Protein AF-A0A1H8HRI2-F1 (afdb_monomer_lite)

Structure (mmCIF, N/CA/C/O backbone):
data_AF-A0A1H8HRI2-F1
#
_entry.id   AF-A0A1H8HRI2-F1
#
loop_
_atom_site.group_PDB
_atom_site.id
_atom_site.type_symbol
_atom_site.label_atom_id
_atom_site.label_alt_id
_atom_site.label_comp_id
_atom_site.label_asym_id
_atom_site.label_entity_id
_atom_site.label_seq_id
_atom_site.pdbx_PDB_ins_code
_atom_site.Cartn_x
_atom_site.Cartn_y
_atom_site.Cartn_z
_atom_site.occupancy
_atom_site.B_iso_or_equiv
_atom_site.auth_seq_id
_atom_site.auth_comp_id
_atom_site.auth_asym_id
_atom_site.auth_atom_id
_atom_site.pdbx_PDB_model_num
ATOM 1 N N . MET A 1 1 ? 2.006 -10.967 -2.241 1.00 57.34 1 MET A N 1
ATOM 2 C CA . MET A 1 1 ? 1.514 -10.823 -0.850 1.00 57.34 1 MET A CA 1
ATOM 3 C C . MET A 1 1 ? 2.502 -10.123 0.082 1.00 57.34 1 MET A C 1
ATOM 5 O O . MET A 1 1 ? 2.069 -9.180 0.727 1.00 57.34 1 MET A O 1
ATOM 9 N N . TRP A 1 2 ? 3.794 -10.495 0.137 1.00 72.50 2 TRP A N 1
ATOM 10 C CA . TRP A 1 2 ? 4.741 -9.899 1.109 1.00 72.50 2 TRP A CA 1
ATOM 11 C C . TRP A 1 2 ? 4.779 -8.357 1.079 1.00 72.50 2 TRP A C 1
ATOM 13 O O . TRP A 1 2 ? 4.856 -7.725 2.130 1.00 72.50 2 TRP A O 1
ATOM 23 N N . PHE A 1 3 ? 4.725 -7.740 -0.111 1.00 77.69 3 PHE A N 1
ATOM 24 C CA . PHE A 1 3 ? 4.832 -6.283 -0.242 1.00 77.69 3 PHE A CA 1
ATOM 25 C C . PHE A 1 3 ? 3.634 -5.550 0.373 1.00 77.69 3 PHE A C 1
ATOM 27 O O . PHE A 1 3 ? 3.826 -4.513 0.989 1.00 77.69 3 PHE A O 1
ATOM 34 N N . ALA A 1 4 ? 2.421 -6.112 0.281 1.00 83.06 4 ALA A N 1
ATOM 35 C CA . ALA A 1 4 ? 1.227 -5.516 0.884 1.00 83.06 4 ALA A CA 1
ATOM 36 C C . ALA A 1 4 ? 1.344 -5.435 2.413 1.00 83.06 4 ALA A C 1
ATOM 38 O O . ALA A 1 4 ? 1.007 -4.408 2.990 1.00 83.06 4 ALA A O 1
ATOM 39 N N . GLY A 1 5 ? 1.872 -6.486 3.054 1.00 83.75 5 GLY A N 1
ATOM 40 C CA . GLY A 1 5 ? 2.145 -6.484 4.495 1.00 83.75 5 GLY A CA 1
ATOM 41 C C . GLY A 1 5 ? 3.216 -5.463 4.877 1.00 83.75 5 GLY A C 1
ATOM 42 O O . GLY A 1 5 ? 2.989 -4.635 5.746 1.00 83.75 5 GLY A O 1
ATOM 43 N N . ARG A 1 6 ? 4.342 -5.424 4.149 1.00 83.50 6 ARG A N 1
ATOM 44 C CA . ARG A 1 6 ? 5.402 -4.425 4.395 1.00 83.50 6 ARG A CA 1
ATOM 45 C C . ARG A 1 6 ? 4.916 -2.989 4.192 1.00 83.50 6 ARG A C 1
ATOM 47 O O . ARG A 1 6 ? 5.294 -2.111 4.956 1.00 83.50 6 ARG A O 1
ATOM 54 N N . LEU A 1 7 ? 4.092 -2.749 3.173 1.00 83.69 7 LEU A N 1
ATOM 55 C CA . LEU A 1 7 ? 3.482 -1.447 2.921 1.00 83.69 7 LEU A CA 1
ATOM 56 C C . LEU A 1 7 ? 2.527 -1.061 4.058 1.00 83.69 7 LEU A C 1
ATOM 58 O O . LEU A 1 7 ? 2.556 0.078 4.512 1.00 83.69 7 LEU A O 1
ATOM 62 N N . LEU A 1 8 ? 1.731 -2.014 4.547 1.00 86.19 8 LEU A N 1
ATOM 63 C CA . LEU A 1 8 ? 0.866 -1.822 5.707 1.00 86.19 8 LEU A CA 1
ATOM 64 C C . LEU A 1 8 ? 1.671 -1.474 6.961 1.00 86.19 8 LEU A C 1
ATOM 66 O O . LEU A 1 8 ? 1.341 -0.497 7.626 1.00 86.19 8 LEU A O 1
ATOM 70 N N . ASP A 1 9 ? 2.745 -2.207 7.259 1.00 85.56 9 ASP A N 1
ATOM 71 C CA . ASP A 1 9 ? 3.609 -1.929 8.413 1.00 85.56 9 ASP A CA 1
ATOM 72 C C . ASP A 1 9 ? 4.249 -0.539 8.324 1.00 85.56 9 ASP A C 1
ATOM 74 O O . ASP A 1 9 ? 4.352 0.160 9.330 1.00 85.56 9 ASP A O 1
ATOM 78 N N . VAL A 1 10 ? 4.638 -0.099 7.123 1.00 84.69 10 VAL A N 1
ATOM 79 C CA . VAL A 1 10 ? 5.185 1.250 6.916 1.00 84.69 10 VAL A CA 1
ATOM 80 C C . VAL A 1 10 ? 4.112 2.316 7.126 1.00 84.69 10 VAL A C 1
ATOM 82 O O . VAL A 1 10 ? 4.313 3.239 7.911 1.00 84.69 10 VAL A O 1
ATOM 85 N N . LEU A 1 11 ? 2.946 2.184 6.488 1.00 82.69 11 LEU A N 1
ATOM 86 C CA . LEU A 1 11 ? 1.858 3.164 6.610 1.00 82.69 11 LEU A CA 1
ATOM 87 C C . LEU A 1 11 ? 1.283 3.233 8.032 1.00 82.69 11 LEU A C 1
ATOM 89 O O . LEU A 1 11 ? 0.846 4.290 8.475 1.00 82.69 11 LEU A O 1
ATOM 93 N N . THR A 1 12 ? 1.331 2.127 8.772 1.00 81.75 12 THR A N 1
ATOM 94 C CA . THR A 1 12 ? 0.892 2.060 10.175 1.00 81.75 12 THR A CA 1
ATOM 95 C C . THR A 1 12 ? 2.003 2.426 11.161 1.00 81.75 12 THR A C 1
ATOM 97 O O . THR A 1 12 ? 1.779 2.410 12.368 1.00 81.75 12 THR A O 1
ATOM 100 N N . GLY A 1 13 ? 3.193 2.803 10.674 1.00 79.69 13 GLY A N 1
ATOM 101 C CA . GLY A 1 13 ? 4.327 3.233 11.498 1.00 79.69 13 GLY A CA 1
ATOM 102 C C . GLY A 1 13 ? 5.025 2.111 12.275 1.00 79.69 13 GLY A C 1
ATOM 103 O O . GLY A 1 13 ? 5.878 2.399 13.109 1.00 79.69 13 GLY A O 1
ATOM 104 N N . ARG A 1 14 ? 4.693 0.842 12.012 1.00 81.38 14 ARG A N 1
ATOM 105 C CA . ARG A 1 14 ? 5.326 -0.340 12.626 1.00 81.38 14 ARG A CA 1
ATOM 106 C C . ARG A 1 14 ? 6.715 -0.624 12.062 1.00 81.38 14 ARG A C 1
ATOM 108 O O . ARG A 1 14 ? 7.537 -1.238 12.736 1.00 81.38 14 ARG A O 1
ATOM 115 N N . GLN A 1 15 ? 6.981 -0.185 10.834 1.00 82.12 15 GLN A N 1
ATOM 116 C CA . GLN A 1 15 ? 8.301 -0.244 10.218 1.00 82.12 15 GLN A CA 1
ATOM 117 C C . GLN A 1 15 ? 8.694 1.108 9.624 1.00 82.12 15 GLN A C 1
ATOM 119 O O . GLN A 1 15 ? 7.842 1.813 9.082 1.00 82.12 15 GLN A O 1
ATOM 124 N N . PRO A 1 16 ? 9.992 1.447 9.627 1.00 78.12 16 PRO A N 1
ATOM 125 C CA . PRO A 1 16 ? 10.462 2.625 8.929 1.00 78.12 16 PRO A CA 1
ATOM 126 C C . PRO A 1 16 ? 10.389 2.417 7.412 1.00 78.12 16 PRO A C 1
ATOM 128 O O . PRO A 1 16 ? 10.632 1.327 6.881 1.00 78.12 16 PRO A O 1
ATOM 131 N N . LEU A 1 17 ? 10.099 3.508 6.707 1.00 75.94 17 LEU A N 1
ATOM 132 C CA . LEU A 1 17 ? 10.003 3.554 5.247 1.00 75.94 17 LEU A CA 1
ATOM 133 C C . LEU A 1 17 ? 11.339 3.170 4.571 1.00 75.94 17 LEU A C 1
ATOM 135 O O . LEU A 1 17 ? 11.344 2.585 3.488 1.00 75.94 17 LEU A O 1
ATOM 139 N N . THR A 1 18 ? 12.465 3.359 5.269 1.00 75.00 18 THR A N 1
ATOM 140 C CA . THR A 1 18 ? 13.811 2.936 4.844 1.00 75.00 18 THR A CA 1
ATOM 141 C C . THR A 1 18 ? 13.930 1.432 4.587 1.00 75.00 18 THR A C 1
ATOM 143 O O . THR A 1 18 ? 14.742 1.018 3.767 1.00 75.00 18 THR A O 1
ATOM 146 N N . CYS A 1 19 ? 13.086 0.586 5.189 1.00 74.25 19 CYS A N 1
ATOM 147 C CA . CYS A 1 19 ? 13.065 -0.850 4.886 1.00 74.25 19 CYS A CA 1
ATOM 148 C C . CYS A 1 19 ? 12.565 -1.186 3.469 1.00 74.25 19 CYS A C 1
ATOM 150 O O . CYS A 1 19 ? 12.681 -2.340 3.036 1.00 74.25 19 CYS A O 1
ATOM 152 N N . LEU A 1 20 ? 11.950 -0.219 2.782 1.00 73.44 20 LEU A N 1
ATOM 153 C CA . LEU A 1 20 ? 11.530 -0.315 1.385 1.00 73.44 20 LEU A CA 1
ATOM 154 C C . LEU A 1 20 ? 12.501 0.399 0.429 1.00 73.44 20 LEU A C 1
ATOM 156 O O . LEU A 1 20 ? 12.337 0.281 -0.788 1.00 73.44 20 LEU A O 1
ATOM 160 N N . ALA A 1 21 ? 13.536 1.067 0.953 1.00 68.44 21 ALA A N 1
ATOM 161 C CA . ALA A 1 21 ? 14.587 1.673 0.143 1.00 68.44 21 ALA A CA 1
ATOM 162 C C . ALA A 1 21 ? 15.272 0.603 -0.731 1.00 68.44 21 ALA A C 1
ATOM 164 O O . ALA A 1 21 ? 15.571 -0.503 -0.276 1.00 68.44 21 ALA A O 1
ATOM 165 N N . GLY A 1 22 ? 15.440 0.901 -2.022 1.00 66.75 22 GLY A N 1
ATOM 166 C CA . GLY A 1 22 ? 15.994 -0.027 -3.019 1.00 66.75 22 GLY A CA 1
ATOM 167 C C . GLY A 1 22 ? 15.001 -1.038 -3.616 1.00 66.75 22 GLY A C 1
ATOM 168 O O . GLY A 1 22 ? 15.347 -1.739 -4.567 1.00 66.75 22 GLY A O 1
ATOM 169 N N . ARG A 1 23 ? 13.758 -1.113 -3.111 1.00 70.62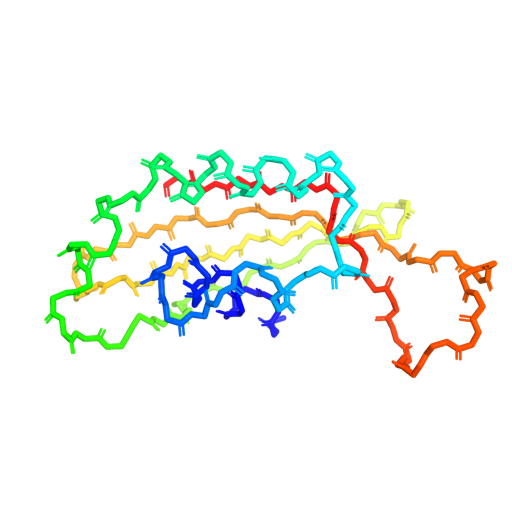 23 ARG A N 1
ATOM 170 C CA . ARG A 1 23 ? 12.661 -1.916 -3.705 1.00 70.62 23 ARG A CA 1
ATOM 171 C C . ARG A 1 23 ? 11.550 -1.065 -4.318 1.00 70.62 23 ARG A C 1
ATOM 173 O O . ARG A 1 23 ? 10.607 -1.602 -4.892 1.00 70.62 23 ARG A O 1
ATOM 180 N N . VAL A 1 24 ? 11.642 0.247 -4.172 1.00 68.44 24 VAL A N 1
ATOM 181 C CA . VAL A 1 24 ? 10.688 1.239 -4.664 1.00 68.44 24 VAL A CA 1
ATOM 182 C C . VAL A 1 24 ? 11.498 2.228 -5.500 1.00 68.44 24 VAL A C 1
ATOM 184 O O . VAL A 1 24 ? 12.56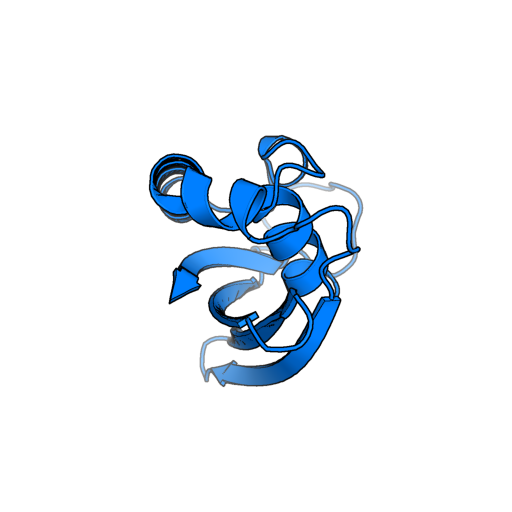6 2.642 -5.052 1.00 68.44 24 VAL A O 1
ATOM 187 N N . ARG A 1 25 ? 11.049 2.536 -6.722 1.00 73.25 25 ARG A N 1
ATOM 188 C CA . ARG A 1 25 ? 11.683 3.566 -7.564 1.00 73.25 25 ARG A CA 1
ATOM 189 C C . ARG A 1 25 ? 11.466 4.950 -6.954 1.00 73.25 25 ARG A C 1
ATOM 191 O O . ARG A 1 25 ? 10.482 5.132 -6.241 1.00 73.25 25 ARG A O 1
ATOM 198 N N . ASP A 1 26 ? 12.349 5.901 -7.241 1.00 70.62 26 ASP A N 1
ATOM 199 C CA . ASP A 1 26 ? 12.343 7.233 -6.620 1.00 70.62 26 ASP A CA 1
ATOM 200 C C . ASP A 1 26 ? 10.977 7.933 -6.690 1.00 70.62 26 ASP A C 1
ATOM 202 O O . ASP A 1 26 ? 10.500 8.463 -5.685 1.00 70.62 26 ASP A O 1
ATOM 206 N N . GLU A 1 27 ? 10.268 7.835 -7.817 1.00 71.88 27 GLU A N 1
ATOM 207 C CA . GLU A 1 27 ? 8.956 8.469 -7.993 1.00 71.88 27 GLU A CA 1
ATOM 208 C C . GLU A 1 27 ? 7.887 7.835 -7.084 1.00 71.88 27 GLU A C 1
ATOM 210 O O . GLU A 1 27 ? 7.067 8.510 -6.454 1.00 71.88 27 GLU A O 1
ATOM 215 N N . ALA A 1 28 ? 7.926 6.510 -6.953 1.00 76.00 28 ALA A N 1
ATOM 216 C CA . ALA A 1 28 ? 7.042 5.767 -6.063 1.00 76.00 28 ALA A CA 1
ATOM 217 C C . ALA A 1 28 ? 7.427 5.934 -4.591 1.00 76.00 28 ALA A C 1
ATOM 219 O O . ALA A 1 28 ? 6.563 5.848 -3.717 1.00 76.00 28 ALA A O 1
ATOM 220 N N . TYR A 1 29 ? 8.708 6.171 -4.311 1.00 77.62 29 TYR A N 1
ATOM 221 C CA . TYR A 1 29 ? 9.226 6.395 -2.970 1.00 77.62 29 TYR A CA 1
ATOM 222 C C . TYR A 1 29 ? 8.770 7.754 -2.449 1.00 77.62 29 TYR A C 1
ATOM 224 O O . TYR A 1 29 ? 8.256 7.834 -1.333 1.00 77.62 29 TYR A O 1
ATOM 232 N N . GLN A 1 30 ? 8.848 8.797 -3.280 1.00 76.50 30 GLN A N 1
ATOM 233 C CA . GLN A 1 30 ? 8.290 10.105 -2.952 1.00 76.50 30 GLN A CA 1
ATOM 234 C C . GLN A 1 30 ? 6.779 10.014 -2.712 1.00 76.50 30 GLN A C 1
ATOM 236 O O . GLN A 1 30 ? 6.284 10.504 -1.696 1.00 76.50 30 GLN A O 1
ATOM 241 N N . ARG A 1 31 ? 6.041 9.297 -3.571 1.00 81.06 31 ARG A N 1
ATOM 242 C CA . ARG A 1 31 ? 4.600 9.110 -3.360 1.00 81.06 31 ARG A CA 1
ATOM 243 C C . ARG A 1 31 ? 4.288 8.333 -2.082 1.00 81.06 31 ARG A C 1
ATOM 245 O O . ARG A 1 31 ? 3.316 8.638 -1.391 1.00 81.06 31 ARG A O 1
ATOM 252 N N . LEU A 1 32 ? 5.105 7.337 -1.750 1.00 81.94 32 LEU A N 1
ATOM 253 C CA . LEU A 1 32 ? 4.987 6.599 -0.499 1.00 81.94 32 LEU A CA 1
ATOM 254 C C . LEU A 1 32 ? 5.250 7.500 0.709 1.00 81.94 32 LEU A C 1
ATOM 256 O O . LEU A 1 32 ? 4.535 7.392 1.702 1.00 81.94 32 LEU A O 1
ATOM 260 N N . TRP A 1 33 ? 6.244 8.382 0.621 1.00 81.56 33 TRP A N 1
ATOM 261 C CA . TRP A 1 33 ? 6.557 9.361 1.657 1.00 81.56 33 TRP A CA 1
ATOM 262 C C . TRP A 1 33 ? 5.397 10.333 1.882 1.00 81.56 33 TRP A C 1
ATOM 264 O O . TRP A 1 33 ? 4.974 10.528 3.020 1.00 81.56 33 TRP A O 1
ATOM 274 N N . GLU A 1 34 ? 4.824 10.873 0.805 1.00 82.19 34 GLU A N 1
ATOM 275 C CA . GLU A 1 34 ? 3.633 11.727 0.860 1.00 82.19 34 GLU A CA 1
ATOM 276 C C . GLU A 1 34 ? 2.445 11.006 1.500 1.00 82.19 34 GLU A C 1
ATOM 278 O O . GLU A 1 34 ? 1.788 11.559 2.378 1.00 82.19 34 GLU A O 1
ATOM 283 N N . LEU A 1 35 ? 2.179 9.756 1.104 1.00 80.88 35 LEU A N 1
ATOM 284 C CA . LEU A 1 35 ? 1.120 8.949 1.712 1.00 80.88 35 LEU A CA 1
ATOM 285 C C . LEU A 1 35 ? 1.403 8.691 3.190 1.00 80.88 35 LEU A C 1
ATOM 287 O O . LEU A 1 35 ? 0.517 8.844 4.016 1.00 80.88 35 LEU A O 1
ATOM 291 N N . HIS A 1 36 ? 2.630 8.335 3.545 1.00 79.44 36 HIS A N 1
ATOM 292 C CA . HIS A 1 36 ? 3.016 8.108 4.931 1.00 79.44 36 HIS A CA 1
ATOM 293 C C . HIS A 1 36 ? 2.850 9.370 5.795 1.00 79.44 36 HIS A C 1
ATOM 295 O O . HIS A 1 36 ? 2.370 9.272 6.922 1.00 79.44 36 HIS A O 1
ATOM 301 N N . ALA A 1 37 ? 3.186 10.550 5.265 1.00 79.31 37 ALA A N 1
ATOM 302 C CA . ALA A 1 37 ? 2.977 11.830 5.939 1.00 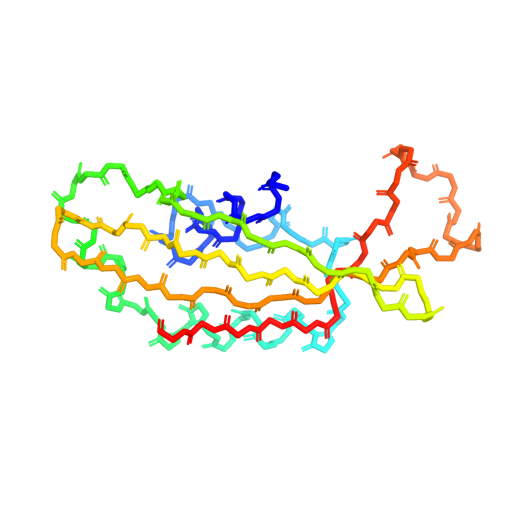79.31 37 ALA A CA 1
ATOM 303 C C . ALA A 1 37 ? 1.485 12.202 6.037 1.00 79.31 37 ALA A C 1
ATOM 305 O O . ALA A 1 37 ? 1.027 12.651 7.083 1.00 79.31 37 ALA A O 1
ATOM 306 N N . ALA A 1 38 ? 0.711 11.969 4.975 1.00 77.25 38 ALA A N 1
ATOM 307 C CA . ALA A 1 38 ? -0.718 12.276 4.929 1.00 77.25 38 ALA A CA 1
ATOM 308 C C . ALA A 1 38 ? -1.589 11.294 5.734 1.00 77.25 38 ALA A C 1
ATOM 310 O O . ALA A 1 38 ? -2.737 11.611 6.041 1.00 77.25 38 ALA A O 1
ATOM 311 N N . ARG A 1 39 ? -1.079 10.095 6.047 1.00 73.94 39 ARG A N 1
ATOM 312 C CA . ARG A 1 39 ? -1.814 9.013 6.726 1.00 73.94 39 ARG A CA 1
ATOM 313 C C . ARG A 1 39 ? -1.447 8.851 8.200 1.00 73.94 39 ARG A C 1
ATOM 315 O O . ARG A 1 39 ? -1.485 7.750 8.747 1.00 73.94 39 ARG A O 1
ATOM 322 N N . GLU A 1 40 ? -1.138 9.953 8.877 1.00 69.38 40 GLU A N 1
ATOM 323 C CA . GLU A 1 40 ? -0.970 9.961 10.335 1.00 69.38 40 GLU A CA 1
ATOM 324 C C . GLU A 1 40 ? -2.222 9.417 11.062 1.00 69.38 40 GLU A C 1
ATOM 326 O O . GLU A 1 40 ? -2.124 8.791 12.120 1.00 69.38 40 GLU A O 1
ATOM 331 N N . ASP A 1 41 ? -3.403 9.578 10.457 1.00 74.56 41 ASP A N 1
ATOM 332 C CA . ASP A 1 41 ? -4.679 9.065 10.954 1.00 74.56 41 ASP A CA 1
ATOM 333 C C . ASP A 1 41 ? -4.733 7.531 11.009 1.00 74.56 41 ASP A C 1
ATOM 335 O O . ASP A 1 41 ? -5.356 6.981 11.918 1.00 74.56 41 ASP A O 1
ATOM 339 N N . TRP A 1 42 ? -4.044 6.826 10.106 1.00 79.44 42 TRP A N 1
ATOM 340 C CA . TRP A 1 42 ? -4.010 5.360 10.108 1.00 79.44 42 TRP A CA 1
ATOM 341 C C . TRP A 1 42 ? -3.335 4.832 11.369 1.00 79.44 42 TRP A C 1
ATOM 343 O O . TRP A 1 42 ? -3.824 3.884 11.975 1.00 79.44 42 TRP A O 1
ATOM 353 N N . ARG A 1 43 ? -2.265 5.488 11.828 1.00 75.06 43 ARG A N 1
ATOM 354 C CA . ARG A 1 43 ? -1.590 5.134 13.087 1.00 75.06 43 ARG A CA 1
ATOM 355 C C . ARG A 1 43 ? -2.513 5.287 14.291 1.00 75.06 43 ARG A C 1
ATOM 357 O O . ARG A 1 43 ? -2.473 4.459 15.191 1.00 75.06 43 ARG A O 1
ATOM 364 N N . ARG A 1 44 ? -3.373 6.313 14.292 1.00 76.12 44 ARG A N 1
ATOM 365 C CA . ARG A 1 44 ? -4.383 6.518 15.347 1.00 76.12 44 ARG A CA 1
ATOM 366 C C . ARG A 1 44 ? -5.530 5.508 15.261 1.00 76.12 44 ARG A C 1
ATOM 368 O O . ARG A 1 44 ? -6.107 5.149 16.283 1.00 76.12 44 ARG A O 1
ATOM 375 N N . GLN A 1 45 ? -5.877 5.068 14.050 1.00 78.06 45 GLN A N 1
ATOM 376 C CA . GLN A 1 45 ? -6.926 4.071 13.802 1.00 78.06 45 GLN A CA 1
ATOM 377 C C . GLN A 1 45 ? -6.499 2.664 14.234 1.00 78.06 45 GLN A C 1
ATOM 379 O O . GLN A 1 45 ? -7.342 1.867 14.632 1.00 78.06 45 GLN A O 1
ATOM 384 N N . VAL A 1 46 ? -5.197 2.375 14.227 1.00 77.31 46 VAL A N 1
ATOM 385 C CA . VAL A 1 46 ? -4.620 1.162 14.809 1.00 77.31 46 VAL A CA 1
ATOM 386 C C . VAL A 1 46 ? -4.630 1.306 16.342 1.00 77.31 46 VAL A C 1
ATOM 388 O O . VAL A 1 46 ? -3.622 1.638 16.962 1.00 77.31 46 VAL A O 1
ATOM 391 N N . ARG A 1 47 ? -5.796 1.103 16.977 1.00 71.19 47 ARG A N 1
ATOM 392 C CA . ARG A 1 47 ? -6.022 1.224 18.438 1.00 71.19 47 ARG A CA 1
ATOM 393 C C . ARG A 1 47 ? -5.351 0.096 19.244 1.00 71.19 47 ARG A C 1
ATOM 395 O O . ARG A 1 47 ? -6.010 -0.654 19.957 1.00 71.19 47 ARG A O 1
ATOM 402 N N . GLY A 1 48 ? -4.042 -0.088 19.080 1.00 70.31 48 GLY A N 1
ATOM 403 C CA . GLY A 1 48 ? -3.274 -1.161 19.722 1.00 70.31 48 GLY A CA 1
ATOM 404 C C . GLY A 1 48 ? -3.519 -2.561 19.144 1.00 70.31 48 GLY A C 1
ATOM 405 O O . GLY A 1 48 ? -2.952 -3.533 19.638 1.00 70.31 48 GLY A O 1
ATOM 406 N N . ARG A 1 49 ? -4.332 -2.687 18.089 1.00 75.50 49 ARG A N 1
ATOM 407 C CA . ARG A 1 49 ? -4.499 -3.940 17.342 1.00 75.50 49 ARG A CA 1
ATOM 408 C C . ARG A 1 49 ? -3.437 -4.082 16.265 1.00 75.50 49 ARG A C 1
ATOM 410 O O . ARG A 1 49 ? -2.901 -3.099 15.776 1.00 75.50 49 ARG A O 1
ATOM 417 N N . THR A 1 50 ? -3.132 -5.314 15.877 1.00 81.81 50 THR A N 1
ATOM 418 C CA . THR A 1 50 ? -2.204 -5.556 14.770 1.00 81.81 50 THR A CA 1
ATOM 419 C C . THR A 1 50 ? -2.967 -5.447 13.449 1.00 81.81 50 THR A C 1
ATOM 421 O O . THR A 1 50 ? -3.871 -6.255 13.218 1.00 81.81 50 THR A O 1
ATOM 424 N N . PRO A 1 51 ? -2.634 -4.476 12.582 1.00 86.12 51 PRO A N 1
ATOM 425 C CA . PRO A 1 51 ? -3.272 -4.344 11.284 1.00 86.12 51 PRO A CA 1
ATOM 426 C C . PRO A 1 51 ? -2.905 -5.549 10.410 1.00 86.12 51 PRO A C 1
ATOM 428 O O . PRO A 1 51 ? -1.781 -6.051 10.470 1.00 86.12 51 PRO A O 1
ATOM 431 N N . TYR A 1 52 ? -3.843 -6.028 9.595 1.00 87.81 52 TYR A N 1
ATOM 432 C CA . TYR A 1 52 ? -3.631 -7.219 8.767 1.00 87.81 52 TYR A CA 1
ATOM 433 C C . TYR A 1 52 ? -4.212 -7.065 7.362 1.00 87.81 52 TYR A C 1
ATOM 435 O O . TYR A 1 52 ? -5.099 -6.254 7.099 1.00 87.81 52 TYR A O 1
ATOM 443 N N . VAL A 1 53 ? -3.698 -7.857 6.421 1.00 89.25 53 VAL A N 1
ATOM 444 C CA . VAL A 1 53 ? -4.207 -7.885 5.046 1.00 89.25 53 VAL A CA 1
ATOM 445 C C . VAL A 1 53 ? -5.455 -8.765 5.009 1.00 89.25 53 VAL A C 1
ATOM 447 O O . VAL A 1 53 ? -5.356 -9.981 5.137 1.00 89.25 53 VAL A O 1
ATOM 450 N N . TYR A 1 54 ? -6.622 -8.154 4.815 1.00 89.81 54 TYR A N 1
ATOM 451 C CA . TYR A 1 54 ? -7.905 -8.853 4.727 1.00 89.81 54 TYR A CA 1
ATOM 452 C C . TYR A 1 54 ? -8.088 -9.540 3.369 1.00 89.81 54 TYR A C 1
ATOM 454 O O . TYR A 1 54 ? -8.501 -10.695 3.281 1.00 89.81 54 TYR A O 1
ATOM 462 N N . ARG A 1 55 ? -7.755 -8.839 2.280 1.00 90.00 55 ARG A N 1
ATOM 463 C CA . ARG A 1 55 ? -7.866 -9.376 0.918 1.00 90.00 55 ARG A CA 1
ATOM 464 C C . ARG A 1 55 ? -6.716 -8.877 0.069 1.00 90.00 55 ARG A C 1
ATOM 466 O O . ARG A 1 55 ? -6.352 -7.715 0.155 1.00 90.00 55 ARG A O 1
ATOM 473 N N . CYS A 1 56 ? -6.168 -9.721 -0.793 1.00 90.94 56 CYS A N 1
ATOM 474 C CA . CYS A 1 56 ? -5.144 -9.318 -1.750 1.00 90.94 56 CYS A CA 1
ATOM 475 C C . CYS A 1 56 ? -5.482 -9.898 -3.119 1.00 90.94 56 CYS A C 1
ATOM 477 O O . CYS A 1 56 ? -5.766 -11.089 -3.237 1.00 90.94 56 CYS A O 1
ATOM 479 N N . ARG A 1 57 ? -5.473 -9.051 -4.142 1.00 89.38 57 ARG A N 1
ATOM 480 C CA . ARG A 1 57 ? -5.640 -9.422 -5.545 1.00 89.38 57 ARG A CA 1
ATOM 481 C C . ARG A 1 57 ? -4.475 -8.851 -6.328 1.00 89.38 57 ARG A C 1
ATOM 483 O O . ARG A 1 57 ? -4.012 -7.756 -6.026 1.00 89.38 57 ARG A O 1
ATOM 490 N N 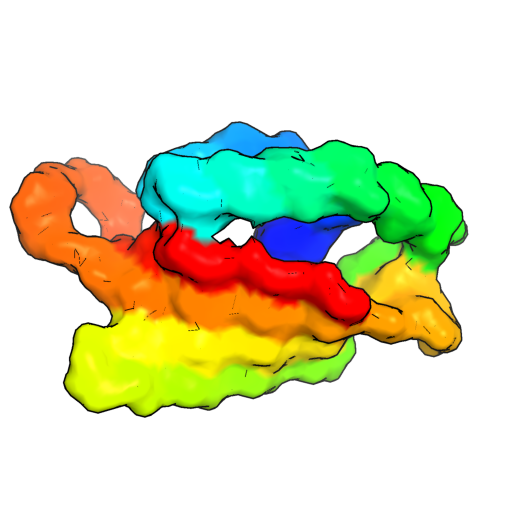. PHE A 1 58 ? -4.004 -9.594 -7.314 1.00 86.81 58 PHE A N 1
ATOM 491 C CA . PHE A 1 58 ? -2.977 -9.123 -8.227 1.00 86.81 58 PHE A CA 1
ATOM 492 C C . PHE A 1 58 ? -3.363 -9.463 -9.660 1.00 86.81 58 PHE A C 1
ATOM 494 O O . PHE A 1 58 ? -4.009 -10.480 -9.911 1.00 86.81 58 PHE A O 1
ATOM 501 N N . PHE A 1 59 ? -2.952 -8.609 -10.583 1.00 87.06 59 PHE A N 1
ATOM 502 C CA . PHE A 1 59 ? -3.155 -8.745 -12.011 1.00 87.06 59 PHE A CA 1
ATOM 503 C C . PHE A 1 59 ? -1.818 -8.536 -12.724 1.00 87.06 59 PHE A C 1
ATOM 505 O O . PHE A 1 59 ? -1.064 -7.624 -12.388 1.00 87.06 59 PHE A O 1
ATOM 512 N N . ARG A 1 60 ? -1.494 -9.408 -13.682 1.00 85.12 60 ARG A N 1
ATOM 513 C CA . ARG A 1 60 ? -0.283 -9.285 -14.504 1.00 85.12 60 ARG A CA 1
ATOM 514 C C . ARG A 1 60 ? -0.639 -8.524 -15.772 1.00 85.12 60 ARG A C 1
ATOM 516 O O . ARG A 1 60 ? -1.468 -8.978 -16.550 1.00 85.12 60 ARG A O 1
ATOM 523 N N . THR A 1 61 ? -0.003 -7.382 -15.968 1.00 84.44 61 THR A N 1
ATOM 524 C CA . THR A 1 61 ? -0.116 -6.584 -17.191 1.00 84.44 61 THR A CA 1
ATOM 525 C C . THR A 1 61 ? 0.698 -7.217 -18.326 1.00 84.44 61 THR A C 1
ATOM 527 O O . THR A 1 61 ? 1.634 -7.983 -18.078 1.00 84.44 61 THR A O 1
ATOM 530 N N . ALA A 1 62 ? 0.377 -6.868 -19.576 1.00 73.69 62 ALA A N 1
ATOM 531 C CA . ALA A 1 62 ? 1.088 -7.365 -20.759 1.00 73.69 62 ALA A CA 1
ATOM 532 C C . ALA A 1 62 ? 2.591 -7.012 -20.759 1.00 73.69 62 ALA A C 1
ATOM 534 O O . ALA A 1 62 ? 3.401 -7.784 -21.257 1.00 73.69 62 ALA A O 1
ATOM 535 N N . GLY A 1 63 ? 2.975 -5.894 -20.129 1.00 73.12 63 GLY A N 1
ATOM 536 C CA . GLY A 1 63 ? 4.374 -5.482 -19.950 1.00 73.12 63 GLY A CA 1
ATOM 537 C C . GLY A 1 63 ? 5.107 -6.196 -18.808 1.00 73.12 63 GLY A C 1
ATOM 538 O O . GLY A 1 63 ? 6.181 -5.766 -18.406 1.00 73.12 63 GLY A O 1
ATOM 539 N N . GLY A 1 64 ? 4.518 -7.240 -18.219 1.00 79.06 64 GLY A N 1
ATOM 540 C CA . GLY A 1 64 ? 5.126 -8.001 -17.126 1.00 79.06 64 GLY A CA 1
ATOM 541 C C . GLY A 1 64 ? 5.020 -7.345 -15.747 1.00 79.06 64 GLY A C 1
ATOM 542 O O . GLY A 1 64 ? 5.392 -7.979 -14.760 1.00 79.06 64 GLY A O 1
ATOM 543 N N . ALA A 1 65 ? 4.469 -6.130 -15.645 1.00 83.81 65 ALA A N 1
ATOM 544 C CA . ALA A 1 65 ? 4.189 -5.486 -14.365 1.00 83.81 65 ALA A CA 1
ATOM 545 C C . ALA A 1 65 ? 3.026 -6.174 -13.634 1.00 83.81 65 ALA A C 1
ATOM 547 O O . ALA A 1 65 ? 2.073 -6.648 -14.254 1.00 83.81 65 ALA A O 1
ATOM 548 N N . LEU A 1 66 ? 3.091 -6.198 -12.310 1.00 85.75 66 LEU A N 1
ATOM 549 C CA . LEU A 1 66 ? 2.067 -6.686 -11.399 1.00 85.75 66 LEU A CA 1
ATOM 550 C C . LEU A 1 66 ? 1.326 -5.504 -10.779 1.00 85.75 66 LEU A C 1
ATOM 552 O O . LEU A 1 66 ? 1.885 -4.777 -9.961 1.00 85.75 66 LEU A O 1
ATOM 556 N N . GLU A 1 67 ? 0.052 -5.352 -11.107 1.00 88.69 67 GLU A N 1
ATOM 557 C CA . GLU A 1 67 ? -0.845 -4.451 -10.390 1.00 88.69 67 GLU A CA 1
ATOM 558 C C . GLU A 1 67 ? -1.481 -5.205 -9.233 1.00 88.69 67 GLU A C 1
ATOM 560 O O . GLU A 1 67 ? -2.074 -6.267 -9.411 1.00 88.69 67 GLU A O 1
ATOM 565 N N . VAL A 1 68 ? -1.325 -4.686 -8.024 1.00 89.44 68 VAL A N 1
ATOM 566 C CA . VAL A 1 68 ? -1.786 -5.344 -6.808 1.00 89.44 68 VAL A CA 1
ATOM 567 C C . VAL A 1 68 ? -2.740 -4.420 -6.081 1.00 89.44 68 VAL A C 1
ATOM 569 O O . VAL A 1 68 ? -2.436 -3.257 -5.834 1.00 89.44 68 VAL A O 1
ATOM 572 N N . THR A 1 69 ? -3.884 -4.963 -5.686 1.00 89.81 69 THR A N 1
ATOM 573 C CA . THR A 1 69 ? -4.838 -4.303 -4.802 1.00 89.81 69 THR A CA 1
ATOM 574 C C . THR A 1 69 ? -4.983 -5.131 -3.537 1.00 89.81 69 THR A C 1
ATOM 576 O O . THR A 1 69 ? -5.325 -6.314 -3.581 1.00 89.81 69 THR A O 1
ATOM 579 N N . ALA A 1 70 ? -4.713 -4.522 -2.392 1.00 90.25 70 ALA A N 1
ATOM 580 C CA . ALA A 1 70 ? -4.860 -5.140 -1.089 1.00 90.25 70 ALA A CA 1
ATOM 581 C C . ALA A 1 70 ? -5.855 -4.346 -0.245 1.00 90.25 70 ALA A C 1
ATOM 583 O O . ALA A 1 70 ? -5.724 -3.141 -0.104 1.00 90.25 70 ALA A O 1
ATOM 584 N N . VAL A 1 71 ? -6.838 -5.022 0.334 1.00 91.25 71 VAL A N 1
ATOM 585 C CA . VAL A 1 71 ? -7.675 -4.467 1.393 1.00 91.25 71 VAL A CA 1
ATOM 586 C C . VAL A 1 71 ? -7.029 -4.839 2.717 1.00 91.25 71 VAL A C 1
ATOM 588 O O . VAL A 1 71 ? -6.768 -6.018 2.971 1.00 91.25 71 VAL A O 1
ATOM 591 N N . VAL A 1 72 ? -6.753 -3.840 3.540 1.00 89.75 72 VAL A N 1
ATOM 5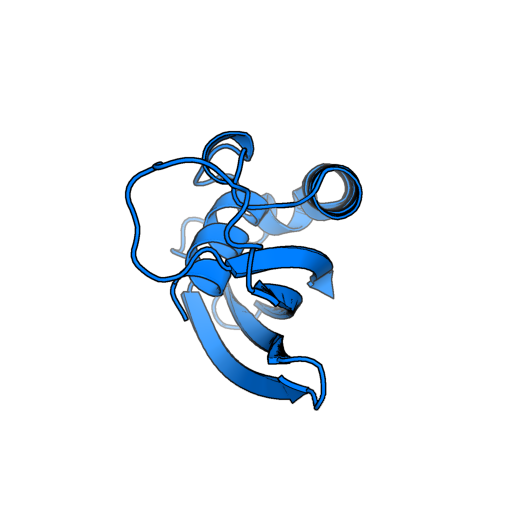92 C CA . VAL A 1 72 ? -6.134 -3.977 4.857 1.00 89.75 72 VAL A CA 1
ATOM 593 C C . VAL A 1 72 ? -7.126 -3.561 5.929 1.00 89.75 72 VAL A C 1
ATOM 595 O O . VAL A 1 72 ? -7.859 -2.590 5.755 1.00 89.75 72 VAL A O 1
ATOM 598 N N . ALA A 1 73 ? -7.161 -4.312 7.019 1.00 89.69 73 ALA A N 1
ATOM 599 C CA . ALA A 1 73 ? -7.911 -3.971 8.213 1.00 89.69 73 ALA A CA 1
ATOM 600 C C . ALA A 1 73 ? -6.959 -3.279 9.193 1.00 89.69 73 ALA A C 1
ATOM 602 O O . ALA A 1 73 ? -5.918 -3.838 9.547 1.00 89.69 73 ALA A O 1
ATOM 603 N N . LEU A 1 74 ? -7.302 -2.058 9.595 1.00 86.06 74 LEU A N 1
ATOM 604 C CA . LEU A 1 74 ? -6.604 -1.313 10.645 1.00 86.06 74 LEU A CA 1
ATOM 605 C C . LEU A 1 74 ? -7.198 -1.618 12.029 1.00 86.06 74 LEU A C 1
ATOM 607 O O . LEU A 1 74 ? -6.465 -1.663 13.014 1.00 86.06 74 LEU A O 1
ATOM 611 N N . ASP A 1 75 ? -8.509 -1.869 12.075 1.00 84.25 75 ASP A N 1
ATOM 612 C CA . ASP A 1 75 ? -9.292 -2.279 13.248 1.00 84.25 75 ASP A CA 1
ATOM 613 C C . ASP A 1 75 ? -10.440 -3.216 12.794 1.00 84.25 75 ASP A C 1
ATOM 615 O O . ASP A 1 75 ? -10.503 -3.575 11.616 1.00 84.25 75 ASP A O 1
ATOM 619 N N . GLN A 1 76 ? -11.345 -3.624 13.692 1.00 80.19 76 GLN A N 1
ATOM 620 C CA . GLN A 1 76 ? -12.451 -4.557 13.404 1.00 80.19 76 GLN A CA 1
ATOM 621 C C . GLN A 1 76 ? -13.376 -4.075 12.283 1.00 80.19 76 GLN A C 1
ATOM 623 O O . GLN A 1 76 ? -13.750 -4.877 11.432 1.00 80.19 76 GLN A O 1
ATOM 628 N N . ASP A 1 77 ? -13.661 -2.772 12.247 1.00 83.19 77 ASP A N 1
ATOM 629 C CA . ASP A 1 77 ? -14.589 -2.161 11.286 1.00 83.19 77 ASP A CA 1
ATOM 630 C C . ASP A 1 77 ? -13.908 -1.118 10.385 1.00 83.19 77 ASP A C 1
ATOM 632 O O . ASP A 1 77 ? -14.556 -0.418 9.605 1.00 83.19 77 ASP A O 1
ATOM 636 N N . VAL A 1 78 ? -12.579 -0.993 10.477 1.00 86.56 78 VAL A N 1
ATOM 637 C CA . VAL A 1 78 ? -11.809 0.001 9.721 1.00 86.56 78 VAL A CA 1
ATOM 638 C C . VAL A 1 78 ? -10.989 -0.695 8.650 1.00 86.56 78 VAL A C 1
ATOM 640 O O . VAL A 1 78 ? -9.894 -1.196 8.903 1.00 86.56 78 VAL A O 1
ATOM 643 N N . PHE A 1 79 ? -11.506 -0.666 7.425 1.00 89.00 79 PHE A N 1
ATOM 644 C CA . PHE A 1 79 ? -10.831 -1.195 6.246 1.00 89.00 79 PHE A CA 1
ATOM 645 C C . PHE A 1 79 ? -10.299 -0.069 5.360 1.00 89.00 79 PHE A C 1
ATOM 647 O O . PHE A 1 79 ? -10.900 1.004 5.247 1.00 89.00 79 PHE A O 1
ATOM 654 N N . ARG A 1 80 ? -9.164 -0.321 4.713 1.00 88.62 80 ARG A N 1
ATOM 655 C CA . ARG A 1 80 ? -8.541 0.569 3.731 1.00 88.62 80 ARG A CA 1
ATOM 656 C C . ARG A 1 80 ? -8.088 -0.213 2.517 1.00 88.62 80 ARG A C 1
ATOM 658 O O . ARG A 1 80 ? -7.756 -1.394 2.619 1.00 88.62 80 ARG A O 1
ATOM 665 N N . ALA A 1 81 ? -8.057 0.444 1.369 1.00 90.38 81 ALA A N 1
ATOM 666 C CA . ALA A 1 81 ? -7.563 -0.136 0.134 1.00 90.38 81 ALA A CA 1
ATOM 667 C C . ALA A 1 81 ? -6.168 0.411 -0.179 1.00 90.38 81 ALA A C 1
ATOM 669 O O . ALA A 1 81 ? -5.930 1.614 -0.213 1.00 90.38 81 ALA A O 1
ATOM 670 N N . LEU A 1 82 ? -5.244 -0.492 -0.458 1.00 89.12 82 LEU A N 1
ATOM 671 C CA . LEU A 1 82 ? -3.919 -0.225 -0.983 1.00 89.12 82 LEU A CA 1
ATOM 672 C C . LEU A 1 82 ? -3.885 -0.687 -2.431 1.00 89.12 82 LEU A C 1
ATOM 674 O O . LEU A 1 82 ? -4.289 -1.807 -2.735 1.00 89.12 82 LEU A O 1
ATOM 678 N N . ALA A 1 83 ? -3.370 0.149 -3.316 1.00 89.88 83 ALA A N 1
ATOM 679 C CA . ALA A 1 83 ? -3.078 -0.212 -4.691 1.00 89.88 83 ALA A CA 1
ATOM 680 C C . ALA A 1 83 ? -1.614 0.101 -4.974 1.00 89.88 83 ALA A C 1
ATOM 682 O O . ALA A 1 83 ? -1.128 1.176 -4.631 1.00 89.88 83 ALA A O 1
ATOM 683 N N . PHE A 1 84 ? -0.893 -0.837 -5.569 1.00 87.38 84 PHE A N 1
ATOM 684 C CA . PHE A 1 84 ? 0.494 -0.614 -5.945 1.00 87.38 84 PHE A CA 1
ATOM 685 C C . PHE A 1 84 ? 0.868 -1.417 -7.182 1.00 87.38 84 PHE A C 1
ATOM 687 O O . PHE A 1 84 ? 0.350 -2.511 -7.412 1.00 87.38 84 PHE A O 1
ATOM 694 N N . ARG A 1 85 ? 1.785 -0.866 -7.971 1.00 86.69 85 ARG A N 1
ATOM 695 C CA . ARG A 1 85 ? 2.313 -1.485 -9.184 1.00 86.69 85 ARG A CA 1
ATOM 696 C C . ARG A 1 85 ? 3.750 -1.907 -8.946 1.00 86.69 85 ARG A C 1
ATOM 698 O O . ARG A 1 85 ? 4.567 -1.106 -8.499 1.00 86.69 85 ARG A O 1
ATOM 705 N N . LEU A 1 86 ? 4.042 -3.164 -9.243 1.00 84.75 86 LEU A N 1
ATOM 706 C CA . LEU A 1 86 ? 5.366 -3.756 -9.164 1.00 84.75 86 LEU A CA 1
ATOM 707 C C . LEU A 1 86 ? 5.857 -4.072 -10.574 1.00 84.75 86 LEU A C 1
ATOM 709 O O . LEU A 1 86 ? 5.234 -4.856 -11.279 1.00 84.75 86 LEU A O 1
ATOM 713 N N . GLU A 1 87 ? 6.989 -3.526 -10.978 1.00 83.12 87 GLU A N 1
ATOM 714 C CA . GLU A 1 87 ? 7.625 -3.833 -12.259 1.00 83.12 87 GLU A CA 1
ATOM 715 C C . GLU A 1 87 ? 8.802 -4.786 -12.050 1.00 83.12 87 GLU A C 1
ATOM 717 O O . GLU A 1 87 ? 9.489 -4.687 -11.029 1.00 83.12 87 GLU A O 1
ATOM 722 N N . PRO A 1 88 ? 9.033 -5.751 -12.952 1.00 74.50 88 PRO A N 1
ATOM 723 C CA . PRO A 1 88 ? 10.219 -6.589 -12.879 1.00 74.50 88 PRO A CA 1
ATOM 724 C C . PRO A 1 88 ? 11.456 -5.707 -13.095 1.00 74.50 88 PRO A C 1
ATOM 726 O O . PRO A 1 88 ? 11.531 -4.963 -14.062 1.00 74.50 88 PRO A O 1
ATOM 729 N N . GLY A 1 89 ? 12.406 -5.744 -12.166 1.00 66.69 89 GLY A N 1
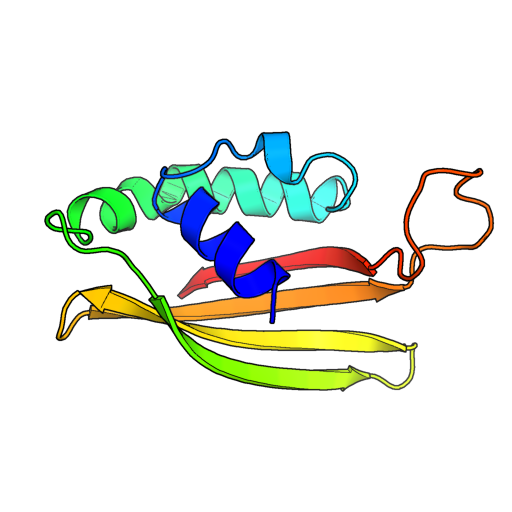ATOM 730 C CA . GLY A 1 89 ? 13.653 -4.996 -12.270 1.00 66.69 89 GLY A CA 1
ATOM 731 C C . GLY A 1 89 ? 14.579 -5.602 -13.319 1.00 66.69 89 GLY A C 1
ATOM 732 O O . GLY A 1 89 ? 14.694 -6.825 -13.415 1.00 66.69 89 GLY A O 1
ATOM 733 N N . ASP A 1 90 ? 15.251 -4.733 -14.066 1.00 59.97 90 ASP A N 1
ATOM 734 C CA . ASP A 1 90 ? 16.094 -5.097 -15.205 1.00 59.97 90 ASP A CA 1
ATOM 735 C C . ASP A 1 90 ? 17.368 -5.839 -14.773 1.00 59.97 90 ASP A C 1
ATOM 737 O O . ASP A 1 90 ? 17.915 -5.594 -13.689 1.00 59.97 90 ASP A O 1
ATOM 741 N N . ALA A 1 91 ? 17.866 -6.715 -15.653 1.00 52.53 91 ALA A N 1
ATOM 742 C CA . ALA A 1 91 ? 19.076 -7.518 -15.451 1.00 52.53 91 ALA A CA 1
ATOM 743 C C . ALA A 1 91 ? 20.357 -6.681 -15.234 1.00 52.53 91 ALA A C 1
ATOM 745 O O . ALA A 1 91 ? 21.300 -7.176 -14.623 1.00 52.53 91 ALA A O 1
ATOM 746 N N . GLU A 1 92 ? 20.375 -5.410 -15.660 1.00 47.44 92 GLU A N 1
ATOM 747 C CA . GLU A 1 92 ? 21.481 -4.459 -15.421 1.00 47.44 92 GLU A CA 1
ATOM 748 C C . GLU A 1 92 ? 21.586 -3.981 -13.971 1.00 47.44 92 GLU A C 1
ATOM 750 O O . GLU A 1 92 ? 22.574 -3.375 -13.556 1.00 47.44 92 GLU A O 1
ATOM 755 N N . SER A 1 93 ? 20.588 -4.294 -13.151 1.00 48.59 93 SER A N 1
ATOM 756 C CA . SER A 1 93 ? 20.719 -4.140 -11.714 1.00 48.59 93 SER A CA 1
ATOM 757 C C . SER A 1 93 ? 21.705 -5.214 -11.241 1.00 48.59 93 SER A C 1
ATOM 759 O O . SER A 1 93 ? 21.301 -6.354 -11.008 1.00 48.59 93 SER A O 1
ATOM 761 N N . GLY A 1 94 ? 22.992 -4.868 -11.120 1.00 45.16 94 GLY A N 1
ATOM 762 C CA . GLY A 1 94 ? 24.096 -5.763 -10.727 1.00 45.16 94 GLY A CA 1
ATOM 763 C C . GLY A 1 94 ? 23.796 -6.652 -9.505 1.00 45.16 94 GLY A C 1
ATOM 764 O O . GLY A 1 94 ? 22.796 -6.427 -8.822 1.00 45.16 94 GLY A O 1
ATOM 765 N N . PRO A 1 95 ? 24.604 -7.689 -9.214 1.00 42.34 95 PRO A N 1
ATOM 766 C CA . PRO A 1 95 ? 24.250 -8.857 -8.395 1.00 42.34 95 PRO A CA 1
ATOM 767 C C . PRO A 1 95 ? 23.986 -8.527 -6.910 1.00 42.34 95 PRO A C 1
ATOM 769 O O . PRO A 1 95 ? 24.789 -8.786 -6.028 1.00 42.34 95 PRO A O 1
ATOM 772 N N . GLY A 1 96 ? 22.818 -7.968 -6.616 1.00 48.16 96 GLY A N 1
ATOM 773 C CA . GLY A 1 96 ? 22.186 -7.924 -5.309 1.00 48.16 96 GLY A CA 1
ATOM 774 C C . GLY A 1 96 ? 21.276 -9.136 -5.107 1.00 48.16 96 GLY A C 1
ATOM 775 O O . GLY A 1 96 ? 20.492 -9.515 -5.984 1.00 48.16 96 GLY A O 1
ATOM 776 N N . TYR A 1 97 ? 21.401 -9.745 -3.933 1.00 41.03 97 TYR A N 1
ATOM 777 C CA . TYR A 1 97 ? 20.681 -10.929 -3.473 1.00 41.03 97 TYR A CA 1
ATOM 778 C C . TYR A 1 97 ? 19.153 -10.824 -3.659 1.00 41.03 97 TYR A C 1
ATOM 780 O O . TYR A 1 97 ? 18.490 -10.022 -3.002 1.00 41.03 97 TYR A O 1
ATOM 788 N N . GLY A 1 98 ? 18.573 -11.690 -4.501 1.00 46.22 98 GLY A N 1
ATOM 789 C CA . GLY A 1 98 ? 17.132 -11.985 -4.487 1.00 46.22 98 GLY A CA 1
ATOM 790 C C . GLY A 1 98 ? 16.511 -12.258 -5.860 1.00 46.22 98 GLY A C 1
ATOM 791 O O . GLY A 1 98 ? 16.514 -11.402 -6.738 1.00 46.22 98 GLY A O 1
ATOM 792 N N . ARG A 1 99 ? 15.916 -13.449 -6.016 1.00 51.91 99 ARG A N 1
ATOM 793 C CA . ARG A 1 99 ? 15.446 -14.055 -7.281 1.00 51.91 99 ARG A CA 1
ATOM 794 C C . ARG A 1 99 ? 14.277 -13.372 -8.009 1.00 51.91 99 ARG A C 1
ATOM 796 O O . ARG A 1 99 ? 13.881 -13.865 -9.054 1.00 51.91 99 ARG A O 1
ATOM 803 N N . LEU A 1 100 ? 13.729 -12.262 -7.519 1.00 53.41 100 LEU A N 1
ATOM 804 C CA . LEU A 1 100 ? 12.648 -11.529 -8.191 1.00 53.41 100 LEU A CA 1
ATOM 805 C C . LEU A 1 100 ? 12.715 -10.050 -7.785 1.00 53.41 100 LEU A C 1
ATOM 807 O O . LEU A 1 100 ? 12.195 -9.668 -6.733 1.00 53.41 100 LEU A O 1
ATOM 811 N N . ARG A 1 101 ? 13.384 -9.212 -8.584 1.00 67.31 101 ARG A N 1
ATOM 812 C CA . ARG A 1 101 ? 13.582 -7.783 -8.281 1.00 67.31 101 ARG A CA 1
ATOM 813 C C . ARG A 1 101 ? 12.369 -6.948 -8.656 1.00 67.31 101 ARG A C 1
ATOM 815 O O . ARG A 1 101 ? 12.461 -6.045 -9.467 1.00 67.31 101 ARG A O 1
ATOM 822 N N . TRP A 1 102 ? 11.220 -7.257 -8.079 1.00 71.50 102 TRP A N 1
ATOM 823 C CA . TRP A 1 102 ? 10.045 -6.411 -8.233 1.00 71.50 102 TRP A CA 1
ATOM 824 C C . TRP A 1 102 ? 10.318 -5.028 -7.634 1.00 71.50 102 TRP A C 1
ATOM 826 O O . TRP A 1 102 ? 10.623 -4.918 -6.443 1.00 71.50 102 TRP A O 1
ATOM 836 N N . ARG A 1 103 ? 10.216 -3.989 -8.460 1.00 77.50 103 ARG A N 1
ATOM 837 C CA . ARG A 1 103 ? 10.327 -2.584 -8.076 1.00 77.50 103 ARG A CA 1
ATOM 838 C C . ARG A 1 103 ? 8.942 -1.971 -8.020 1.00 77.50 103 ARG A C 1
ATOM 840 O O . ARG A 1 103 ? 8.212 -2.009 -9.002 1.00 77.50 103 ARG A O 1
ATOM 847 N N . CYS A 1 104 ? 8.570 -1.400 -6.884 1.00 80.00 104 CYS A N 1
ATOM 848 C CA . CYS A 1 104 ? 7.338 -0.630 -6.803 1.00 80.00 104 CYS A CA 1
ATOM 849 C C . CYS A 1 104 ? 7.509 0.685 -7.564 1.00 80.00 104 CYS A C 1
ATOM 851 O O . CYS A 1 104 ? 8.434 1.441 -7.269 1.00 80.00 104 CYS A O 1
ATOM 853 N N . THR A 1 105 ? 6.642 0.934 -8.540 1.00 82.94 105 THR A N 1
ATOM 854 C CA . THR A 1 105 ? 6.682 2.128 -9.404 1.00 82.94 105 THR A CA 1
ATOM 855 C C . THR A 1 105 ? 5.479 3.034 -9.203 1.00 82.94 105 THR A C 1
ATOM 857 O O . THR A 1 105 ? 5.505 4.200 -9.582 1.00 82.94 105 THR A O 1
ATOM 860 N N . GLN A 1 106 ? 4.449 2.537 -8.524 1.00 84.00 106 GLN A N 1
ATOM 861 C CA . GLN A 1 106 ? 3.291 3.329 -8.162 1.00 84.00 106 GLN A CA 1
ATOM 862 C C . GLN A 1 106 ? 2.682 2.794 -6.877 1.00 84.00 106 GLN A C 1
ATOM 864 O O . GLN A 1 106 ? 2.584 1.581 -6.688 1.00 84.00 106 GLN A O 1
ATOM 869 N N . VAL A 1 107 ? 2.238 3.697 -6.009 1.00 84.81 107 VAL A N 1
ATOM 870 C CA . VAL A 1 107 ? 1.533 3.357 -4.775 1.00 84.81 107 VAL A CA 1
ATOM 871 C C . VAL A 1 107 ? 0.405 4.350 -4.518 1.00 84.81 107 VAL A C 1
ATOM 873 O O . VAL A 1 107 ? 0.539 5.554 -4.739 1.00 84.81 107 VAL A O 1
ATOM 876 N N . ALA A 1 108 ? -0.722 3.830 -4.056 1.00 84.75 108 ALA A N 1
ATOM 877 C CA . ALA A 1 108 ? -1.902 4.574 -3.667 1.00 84.75 108 ALA A CA 1
ATOM 878 C C . ALA A 1 108 ? -2.564 3.900 -2.460 1.00 84.75 108 ALA A C 1
ATOM 880 O O . ALA A 1 108 ? -2.572 2.676 -2.334 1.00 84.75 108 ALA A O 1
ATOM 881 N N . ALA A 1 109 ? -3.143 4.714 -1.583 1.00 82.44 109 ALA A N 1
ATOM 882 C CA . ALA A 1 109 ? -3.899 4.261 -0.425 1.00 82.44 109 ALA A CA 1
ATOM 883 C C . ALA A 1 109 ? -5.193 5.077 -0.310 1.00 82.44 109 ALA A C 1
ATOM 885 O O . ALA A 1 109 ? -5.142 6.315 -0.334 1.00 82.44 109 ALA A O 1
ATOM 886 N N . ARG A 1 110 ? -6.334 4.396 -0.197 1.00 77.31 110 ARG A N 1
ATOM 887 C CA . ARG A 1 110 ? -7.670 4.978 -0.029 1.00 77.31 110 ARG A CA 1
ATOM 888 C C . ARG A 1 110 ? -8.335 4.455 1.235 1.00 77.31 110 ARG A C 1
ATOM 890 O O . ARG A 1 110 ? -8.283 3.228 1.477 1.00 77.31 110 ARG A O 1
#

pLDDT: mean 77.45, std 11.72, range [41.03, 91.25]

InterPro domains:
  IPR045596 Protein of unknown function DUF6459 [PF20060] (3-107)

Organism: NCBI:txid310780

Sequence (110 aa):
MWFAGRLLDVLTGRQPLTCLAGRVRDEAYQRLWELHAAREDWRRQVRGRTPYVYRCRFFRTAGGALEVTAVVALDQDVFRALAFRLEPGDAESGPGYGRLRWRCTQVAAR

Radius of gyration: 14.08 Å; chains: 1; bounding box: 39×26×40 Å

Secondary structure (DSSP, 8-state):
-HHHHHHHHHHTTSS-GGGGBTTB-HHHHHHHHHHHHHTHHHHHHS-SSPPEEEEEEEEE-TTS-EEEEEEEESSSS-EEEEEEEEEEPPTTS-S-S-S--EEEEEEEE-

Foldseek 3Di:
DVVVLVLLCCLLVVDPLCVCPQQAPPQASVVSVVSSVVSPVLVVLLVVPDKAFPDKDWDQDPQRKIWIWTWIGSDPPDIKIKIWIWHFDDPVPPDDDDDTSTYTHHIDID